Protein AF-A0A6A6N2V8-F1 (afdb_monomer_lite)

Secondary structure (DSSP, 8-state):
--SHHHHHHHHHHHHHHHHT-HHHHHHHHHHH---TTTS-HHHHHHHHHHHHHHTT-TTTHHHHHHHHHHHHHHHHHH-TTGGG--HHHHHHHHHHHHHHHHH-PPPTT--S--HHHHHHHHHHHHT--GGGS--

pLDDT: mean 88.22, std 11.45, range [42.31, 95.38]

Organism: Hevea brasiliensis (NCBI:txid3981)

InterPro domains:
  IPR033337 MT-associated protein TORTIFOLIA1/SINE1-2 [PTHR31355] (1-105)
  IPR057599 TORTIFOLIA1/TORL1-2, C-terminal [PF24713] (1-126)

Foldseek 3Di:
DPPPPLVVLQVCLVVCLVVVPLVSLLVSCVVPPADLVSYALVSSQSNLLSLLVCCQPQVCVLSSVRNLLVVLVQCVVVALCPSVHDPVSLVSSLLSLVVSLVVYDDDPPRPDDRSVVSSVSSCVRNVHDCVVNVD

Sequence (135 aa):
MDALKMGDMDTAYAEVVSTGDDFLLVKLMDRTGPVADQLSNETACEVLHAVTQFLMEQNLFDVCLSWIQQLVELVLENGPDTLGIPMELKKELLLNLHEASTEIDPPADWEGVTPDQLLMQLASAWGIELQQFDK

Structure (mmCIF, N/CA/C/O backbone):
data_AF-A0A6A6N2V8-F1
#
_entry.id   AF-A0A6A6N2V8-F1
#
loop_
_atom_site.group_PDB
_atom_site.id
_atom_site.type_symbol
_atom_site.label_atom_id
_atom_site.label_alt_id
_atom_site.label_comp_id
_atom_site.label_asym_id
_atom_site.label_entity_id
_atom_site.label_seq_id
_atom_site.pdbx_PDB_ins_code
_atom_site.Cartn_x
_atom_site.Cartn_y
_atom_site.Cartn_z
_atom_site.occupancy
_atom_site.B_iso_or_equiv
_atom_site.auth_seq_id
_atom_site.auth_comp_id
_atom_site.auth_asym_id
_atom_site.auth_atom_id
_atom_site.pdbx_PDB_model_num
ATOM 1 N N . MET A 1 1 ? -15.764 3.037 -27.235 1.00 42.75 1 MET A N 1
ATOM 2 C CA . MET A 1 1 ? -15.586 1.598 -26.936 1.00 42.75 1 MET A CA 1
ATOM 3 C C . MET A 1 1 ? -14.540 1.570 -25.840 1.00 42.75 1 MET A C 1
ATOM 5 O O . MET A 1 1 ? -13.366 1.482 -26.153 1.00 42.75 1 MET A O 1
ATOM 9 N N . ASP A 1 2 ? -14.94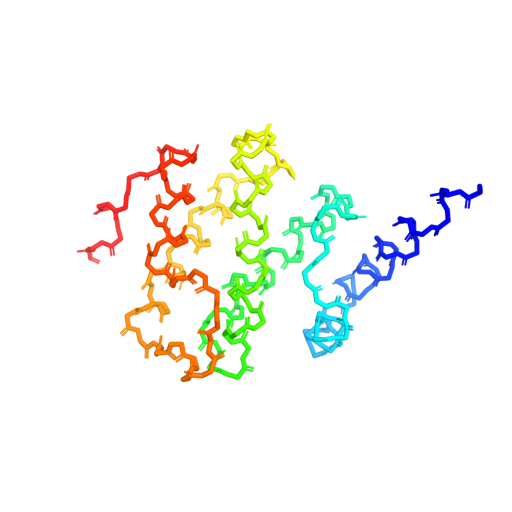8 1.763 -24.584 1.00 48.31 2 ASP A N 1
ATOM 10 C CA . ASP A 1 2 ? -14.012 2.115 -23.495 1.00 48.31 2 ASP A CA 1
ATOM 11 C C . ASP A 1 2 ? -14.244 1.283 -22.224 1.00 48.31 2 ASP A C 1
ATOM 13 O O . ASP A 1 2 ? -13.612 1.512 -21.205 1.00 48.31 2 ASP A O 1
ATOM 17 N N . ALA A 1 3 ? -15.117 0.273 -22.294 1.00 42.31 3 ALA A N 1
ATOM 18 C CA . ALA A 1 3 ? -15.387 -0.651 -21.190 1.00 42.31 3 ALA A CA 1
ATOM 19 C C . ALA A 1 3 ? -14.474 -1.895 -21.190 1.00 42.31 3 ALA A C 1
ATOM 21 O O . ALA A 1 3 ? -14.537 -2.695 -20.267 1.00 42.31 3 ALA A O 1
ATOM 22 N N . LEU A 1 4 ? -13.635 -2.072 -22.221 1.00 42.53 4 LEU A N 1
ATOM 23 C CA . LEU A 1 4 ? -12.746 -3.237 -22.350 1.00 42.53 4 LEU A CA 1
ATOM 24 C C . LEU A 1 4 ? -11.402 -3.064 -21.625 1.00 42.53 4 LEU A C 1
ATOM 26 O O . LEU A 1 4 ? -10.804 -4.054 -21.247 1.00 42.53 4 LEU A O 1
ATOM 30 N N . LYS A 1 5 ? -10.935 -1.832 -21.376 1.00 52.94 5 LYS A N 1
ATOM 31 C CA . LYS A 1 5 ? -9.617 -1.618 -20.746 1.00 52.94 5 LYS A CA 1
ATOM 32 C C . LYS A 1 5 ? -9.600 -1.873 -19.235 1.00 52.94 5 LYS A C 1
ATOM 34 O O . LYS A 1 5 ? -8.603 -2.364 -18.728 1.00 52.94 5 LYS A O 1
ATOM 39 N N . MET A 1 6 ? -10.691 -1.552 -18.538 1.00 52.38 6 MET A N 1
ATOM 40 C CA . MET A 1 6 ? -10.782 -1.689 -17.077 1.00 52.38 6 MET A CA 1
ATOM 41 C C . MET A 1 6 ? -10.972 -3.157 -16.656 1.00 52.38 6 MET A C 1
ATOM 43 O O . MET A 1 6 ? -10.337 -3.618 -15.717 1.00 52.38 6 MET A O 1
ATOM 47 N N . GLY A 1 7 ? -11.772 -3.923 -17.413 1.00 59.00 7 GLY A N 1
ATOM 48 C CA . GLY A 1 7 ? -11.995 -5.349 -17.146 1.00 59.00 7 GLY A CA 1
ATOM 49 C C . GLY A 1 7 ? -10.776 -6.236 -17.415 1.00 59.00 7 GLY A C 1
ATOM 50 O O . GLY A 1 7 ? -10.607 -7.242 -16.733 1.00 59.00 7 GLY A O 1
ATOM 51 N N . ASP A 1 8 ? -9.907 -5.859 -18.358 1.00 79.12 8 ASP A N 1
ATOM 52 C CA . ASP A 1 8 ? -8.692 -6.626 -18.659 1.00 79.12 8 ASP A CA 1
ATOM 53 C C . ASP A 1 8 ? -7.667 -6.548 -17.514 1.00 79.12 8 ASP A C 1
ATOM 55 O O . ASP A 1 8 ? -7.019 -7.548 -17.207 1.00 79.12 8 ASP A O 1
ATOM 59 N N . MET A 1 9 ? -7.528 -5.385 -16.859 1.00 88.44 9 MET A N 1
ATOM 60 C CA . MET A 1 9 ? -6.593 -5.226 -15.738 1.00 88.44 9 MET A CA 1
ATOM 61 C C . MET A 1 9 ? -7.106 -5.898 -14.467 1.00 88.44 9 MET A C 1
ATOM 63 O O . MET A 1 9 ? -6.387 -6.713 -13.897 1.00 88.44 9 MET A O 1
ATOM 67 N N . ASP A 1 10 ? -8.344 -5.614 -14.057 1.00 92.06 10 ASP A N 1
ATOM 68 C CA . ASP A 1 10 ? -8.946 -6.228 -12.867 1.00 92.06 10 ASP A CA 1
ATOM 69 C C . ASP A 1 10 ? -8.910 -7.761 -12.938 1.00 92.06 10 ASP A C 1
ATOM 71 O O . ASP A 1 10 ? -8.409 -8.410 -12.022 1.00 92.06 10 ASP A O 1
ATOM 75 N N . THR A 1 11 ? -9.312 -8.339 -14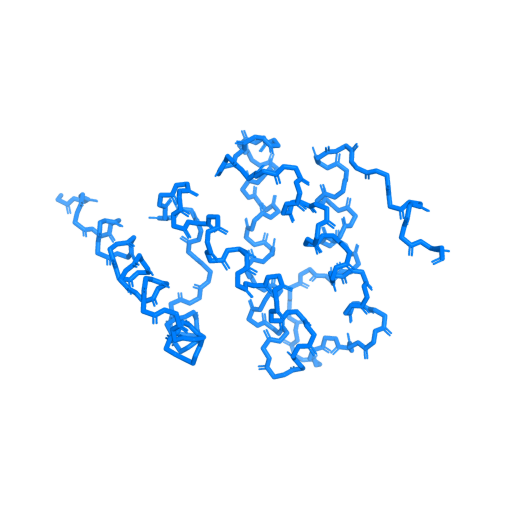.077 1.00 91.38 11 THR A N 1
ATOM 76 C CA . THR A 1 11 ? -9.273 -9.797 -14.278 1.00 91.38 11 THR A CA 1
ATOM 77 C C . THR A 1 11 ? -7.849 -10.342 -14.176 1.00 91.38 11 THR A C 1
ATOM 79 O O . THR A 1 11 ? -7.629 -11.337 -13.489 1.00 91.38 11 THR A O 1
ATOM 82 N N . ALA A 1 12 ? -6.866 -9.687 -14.808 1.00 92.56 12 ALA A N 1
ATOM 83 C CA . ALA A 1 12 ? -5.476 -10.137 -14.762 1.00 92.56 12 ALA A CA 1
ATOM 84 C C . ALA A 1 12 ? -4.920 -10.138 -13.330 1.00 92.56 12 ALA A C 1
ATOM 86 O O . ALA A 1 12 ? -4.256 -11.092 -12.926 1.00 92.56 12 ALA A O 1
ATOM 87 N N . TYR A 1 13 ? -5.211 -9.097 -12.549 1.00 94.75 13 TYR A N 1
ATOM 88 C CA . TYR A 1 13 ? -4.800 -9.031 -11.149 1.00 94.75 13 TYR A CA 1
ATOM 89 C C . TYR A 1 13 ? -5.527 -10.058 -10.286 1.00 94.75 13 TYR A C 1
ATOM 91 O O . TYR A 1 13 ? -4.878 -10.753 -9.506 1.00 94.75 13 TYR A O 1
ATOM 99 N N . ALA A 1 14 ? -6.842 -10.203 -10.453 1.00 93.94 14 ALA A N 1
ATOM 100 C CA . ALA A 1 14 ? -7.639 -11.175 -9.717 1.00 93.94 14 ALA A CA 1
ATOM 101 C C . ALA A 1 14 ? -7.151 -12.611 -9.959 1.00 93.94 14 ALA A C 1
ATOM 103 O O . ALA A 1 14 ? -7.032 -13.386 -9.009 1.00 93.94 14 ALA A O 1
ATOM 104 N N . GLU A 1 15 ? -6.813 -12.964 -11.204 1.00 93.44 15 GLU A N 1
ATOM 105 C CA . GLU A 1 15 ? -6.241 -14.272 -11.535 1.00 93.44 15 GLU A CA 1
ATOM 106 C C . GLU A 1 15 ? -4.893 -14.488 -10.842 1.00 93.44 15 GLU A C 1
ATOM 108 O O . GLU A 1 15 ? -4.697 -15.523 -10.208 1.00 93.44 15 GLU A O 1
ATOM 113 N N . VAL A 1 16 ? -3.981 -13.513 -10.921 1.00 94.44 16 VAL A N 1
ATOM 114 C CA . VAL A 1 16 ? -2.638 -13.628 -10.334 1.00 94.44 16 VAL A CA 1
ATOM 115 C C . VAL A 1 16 ? -2.695 -13.716 -8.810 1.00 94.44 16 VAL A C 1
ATOM 117 O O . VAL A 1 16 ? -2.115 -14.638 -8.240 1.00 94.44 16 VAL A O 1
ATOM 120 N N . VAL A 1 17 ? -3.452 -12.838 -8.154 1.00 92.44 17 VAL A N 1
ATOM 121 C CA . VAL A 1 17 ? -3.689 -12.889 -6.702 1.00 92.44 17 VAL A CA 1
ATOM 122 C C . VAL A 1 17 ? -4.280 -14.241 -6.296 1.00 92.44 17 VAL A C 1
ATOM 124 O O . VAL A 1 17 ? -3.807 -14.861 -5.348 1.00 92.44 17 VAL A O 1
ATOM 127 N N . SER A 1 18 ? -5.253 -14.758 -7.056 1.00 91.12 18 SER A N 1
ATOM 128 C CA . SER A 1 18 ? -5.878 -16.059 -6.772 1.00 91.12 18 SER A CA 1
ATOM 129 C C . SER A 1 18 ? -4.905 -17.237 -6.873 1.00 91.12 18 SER A C 1
ATOM 131 O O . SER A 1 18 ? -5.153 -18.287 -6.278 1.00 91.12 18 SER A O 1
ATOM 133 N N . THR A 1 19 ? -3.805 -17.101 -7.622 1.00 91.69 19 THR A N 1
ATOM 134 C CA . THR A 1 19 ? -2.757 -18.132 -7.663 1.00 91.69 19 THR A CA 1
ATOM 135 C C . THR A 1 19 ? -1.879 -18.150 -6.411 1.00 91.69 19 THR A C 1
ATOM 137 O O . THR A 1 19 ? -1.251 -19.176 -6.145 1.00 91.69 19 THR A O 1
ATOM 140 N N . GLY A 1 20 ? -1.836 -17.050 -5.648 1.00 88.50 20 GLY A N 1
ATOM 141 C CA . GLY A 1 20 ? -0.922 -16.867 -4.517 1.00 88.50 20 GLY A CA 1
ATOM 142 C C . GLY A 1 20 ? 0.557 -16.801 -4.919 1.00 88.50 20 GLY A C 1
ATOM 143 O O . GLY A 1 20 ? 1.425 -17.058 -4.091 1.00 88.50 20 GLY A O 1
ATOM 144 N N . ASP A 1 21 ? 0.853 -16.537 -6.196 1.00 93.62 21 ASP A N 1
ATOM 145 C CA . ASP A 1 21 ? 2.219 -16.408 -6.705 1.00 93.62 21 ASP A CA 1
ATOM 146 C C . ASP A 1 21 ? 2.684 -14.947 -6.603 1.00 93.62 21 ASP A C 1
ATOM 148 O O . ASP A 1 21 ? 2.453 -14.128 -7.500 1.00 93.62 21 ASP A O 1
ATOM 152 N N . ASP A 1 22 ? 3.364 -14.635 -5.498 1.00 91.94 22 ASP A N 1
ATOM 153 C CA . ASP A 1 22 ? 3.917 -13.304 -5.221 1.00 91.94 22 ASP A CA 1
ATOM 154 C C . ASP A 1 22 ? 4.873 -12.830 -6.323 1.00 91.94 22 ASP A C 1
ATOM 156 O O . ASP A 1 22 ? 4.893 -11.652 -6.677 1.00 91.94 22 ASP A O 1
ATOM 160 N N . PHE A 1 23 ? 5.641 -13.741 -6.930 1.00 91.50 23 PHE A N 1
ATOM 161 C CA . PHE A 1 23 ? 6.572 -13.389 -8.000 1.00 91.50 23 PHE A CA 1
ATOM 162 C C . PHE A 1 23 ? 5.828 -12.959 -9.267 1.00 91.50 23 PHE A C 1
ATOM 164 O O . PHE A 1 23 ? 6.220 -11.994 -9.934 1.00 91.50 23 PHE A O 1
ATOM 171 N N . LEU A 1 24 ? 4.749 -13.663 -9.613 1.00 93.81 24 LEU A N 1
ATOM 172 C CA . LEU A 1 24 ? 3.903 -13.288 -10.738 1.00 93.81 24 LEU A CA 1
ATOM 173 C C . LEU A 1 24 ? 3.200 -11.948 -10.484 1.00 93.81 24 LEU A C 1
ATOM 175 O O . LEU A 1 24 ? 3.122 -11.134 -11.408 1.00 93.81 24 LEU A O 1
ATOM 179 N N . LEU A 1 25 ? 2.753 -11.704 -9.248 1.00 94.56 25 LEU A N 1
ATOM 180 C CA . LEU A 1 25 ? 2.125 -10.447 -8.842 1.00 94.56 25 LEU A CA 1
ATOM 181 C C . LEU A 1 25 ? 3.096 -9.273 -8.946 1.00 94.56 25 LEU A C 1
ATOM 183 O O . LEU A 1 25 ? 2.807 -8.308 -9.653 1.00 94.56 25 LEU A O 1
ATOM 187 N N . VAL A 1 26 ? 4.281 -9.392 -8.349 1.00 93.25 26 VAL A N 1
ATOM 188 C CA . VAL A 1 26 ? 5.349 -8.386 -8.438 1.00 93.25 26 VAL A CA 1
ATOM 189 C C . VAL A 1 26 ? 5.688 -8.077 -9.893 1.00 93.25 26 VAL A C 1
ATOM 191 O O . VAL A 1 26 ? 5.772 -6.917 -10.288 1.00 93.25 26 VAL A O 1
ATOM 194 N N . LYS A 1 27 ? 5.828 -9.105 -10.736 1.00 92.94 27 LYS A N 1
ATOM 195 C CA . LYS A 1 27 ? 6.129 -8.920 -12.159 1.00 92.94 27 LYS A CA 1
ATOM 196 C C . LYS A 1 27 ? 5.009 -8.204 -12.913 1.00 92.94 27 LYS A C 1
ATOM 198 O O . LYS A 1 27 ? 5.283 -7.505 -13.890 1.00 92.94 27 LYS A O 1
ATOM 203 N N . LEU A 1 28 ? 3.753 -8.428 -12.531 1.00 93.69 28 LEU A N 1
ATOM 204 C CA . LEU A 1 28 ? 2.621 -7.716 -13.111 1.00 93.69 28 LEU A CA 1
ATOM 205 C C . LEU A 1 28 ? 2.650 -6.245 -12.682 1.00 93.69 28 LEU A C 1
ATOM 207 O O . LEU A 1 28 ? 2.593 -5.378 -13.548 1.00 93.69 28 LEU A O 1
ATOM 211 N N . MET A 1 29 ? 2.850 -5.986 -11.387 1.00 94.00 29 MET A N 1
ATOM 212 C CA . MET A 1 29 ? 2.962 -4.644 -10.809 1.00 94.00 29 MET A CA 1
ATOM 213 C C . MET A 1 29 ? 4.099 -3.824 -11.421 1.00 94.00 29 MET A C 1
ATOM 215 O O . MET A 1 29 ? 3.886 -2.668 -11.772 1.00 94.00 29 MET A O 1
ATOM 219 N N . ASP A 1 30 ? 5.274 -4.423 -11.610 1.00 90.94 30 ASP A N 1
ATOM 220 C CA . ASP A 1 30 ? 6.424 -3.789 -12.267 1.00 90.94 30 ASP A CA 1
ATOM 221 C C . ASP A 1 30 ? 6.115 -3.413 -13.729 1.00 90.94 30 ASP A C 1
ATOM 223 O O . ASP A 1 30 ? 6.522 -2.370 -14.236 1.00 90.94 30 ASP A O 1
ATOM 227 N N . ARG A 1 31 ? 5.324 -4.242 -14.422 1.00 91.25 31 ARG A N 1
ATOM 228 C CA . ARG A 1 31 ? 4.962 -4.017 -15.829 1.00 91.25 31 ARG A CA 1
ATOM 229 C C . ARG A 1 31 ? 3.898 -2.952 -16.034 1.00 91.25 31 ARG A C 1
ATOM 231 O O . ARG A 1 31 ? 3.932 -2.270 -17.058 1.00 91.25 31 ARG A O 1
ATOM 238 N N . THR A 1 32 ? 2.907 -2.883 -15.155 1.00 91.81 32 THR A N 1
ATOM 239 C CA . THR A 1 32 ? 1.768 -1.967 -15.307 1.00 91.81 32 THR A CA 1
ATOM 240 C C . THR A 1 32 ? 1.968 -0.662 -14.553 1.00 91.81 32 THR A C 1
ATOM 242 O O . THR A 1 32 ? 1.365 0.340 -14.928 1.00 91.81 32 THR A O 1
ATOM 245 N N . GLY A 1 33 ? 2.789 -0.672 -13.502 1.00 90.88 33 GLY A N 1
ATOM 246 C CA . GLY A 1 33 ? 2.779 0.365 -12.483 1.00 90.88 33 GLY A CA 1
ATOM 247 C C . GLY A 1 33 ? 1.521 0.298 -11.603 1.00 90.88 33 GLY A C 1
ATOM 248 O O . GLY A 1 33 ? 0.757 -0.674 -11.681 1.00 90.88 33 GLY A O 1
ATOM 249 N N . PRO A 1 34 ? 1.305 1.321 -10.759 1.00 92.62 34 PRO A N 1
ATOM 250 C CA . PRO A 1 34 ? 0.162 1.396 -9.859 1.00 92.62 34 PRO A CA 1
ATOM 251 C C . PRO A 1 34 ? -1.135 1.646 -10.640 1.00 92.62 34 PRO A C 1
ATOM 253 O O . PRO A 1 34 ? -1.245 2.601 -11.410 1.00 92.62 34 PRO A O 1
ATOM 256 N N . VAL A 1 35 ? -2.111 0.752 -10.469 1.00 93.56 35 VAL A N 1
ATOM 257 C CA . VAL A 1 35 ? -3.403 0.779 -11.184 1.00 93.56 35 VAL A CA 1
ATOM 258 C C . VAL A 1 35 ? -4.595 0.527 -10.255 1.00 93.56 35 VAL A C 1
ATOM 260 O O . VAL A 1 35 ? -5.639 0.061 -10.697 1.00 93.56 35 VAL A O 1
ATOM 263 N N . ALA A 1 36 ? -4.461 0.828 -8.961 1.00 91.25 36 ALA A N 1
ATOM 264 C CA . ALA A 1 36 ? -5.499 0.632 -7.946 1.00 91.25 36 ALA A CA 1
ATOM 265 C C . ALA A 1 36 ? -6.825 1.344 -8.278 1.00 91.25 36 ALA A C 1
ATOM 267 O O . ALA A 1 36 ? -7.881 0.901 -7.838 1.00 91.25 36 ALA A O 1
ATOM 268 N N . ASP A 1 37 ? -6.786 2.408 -9.084 1.00 90.31 37 ASP A N 1
ATOM 269 C CA . ASP A 1 37 ? -7.953 3.143 -9.586 1.00 90.31 37 ASP A CA 1
ATOM 270 C C . ASP A 1 37 ? -8.757 2.378 -10.658 1.00 90.31 37 ASP A C 1
ATOM 272 O O . ASP A 1 37 ? -9.922 2.686 -10.912 1.00 90.31 37 ASP A O 1
ATOM 276 N N . GLN A 1 38 ? -8.136 1.380 -11.292 1.00 90.81 38 GLN A N 1
ATOM 277 C CA . GLN A 1 38 ? -8.719 0.552 -12.353 1.00 90.81 38 GLN A CA 1
ATOM 278 C C . GLN A 1 38 ? -9.144 -0.836 -11.862 1.00 90.81 38 GLN A C 1
ATOM 280 O O . GLN A 1 38 ? -9.753 -1.587 -12.625 1.00 90.81 38 GLN A O 1
ATOM 285 N N . LEU A 1 39 ? -8.825 -1.175 -10.612 1.00 92.31 39 LEU A N 1
ATOM 286 C CA . LEU A 1 39 ? -9.182 -2.442 -9.985 1.00 92.31 39 LEU A CA 1
ATOM 287 C C . LEU A 1 39 ? -10.523 -2.330 -9.257 1.00 92.31 39 LEU A C 1
ATOM 289 O O . LEU A 1 39 ? -10.925 -1.271 -8.774 1.00 92.31 39 LEU A O 1
ATOM 293 N N . SER A 1 40 ? -11.214 -3.457 -9.141 1.00 92.50 40 SER A N 1
ATOM 294 C CA . SER A 1 40 ? -12.331 -3.599 -8.217 1.00 92.50 40 SER A CA 1
ATOM 295 C C . SER A 1 40 ? -11.846 -3.485 -6.769 1.00 92.50 40 SER A C 1
ATOM 297 O O . SER A 1 40 ? -10.693 -3.776 -6.458 1.00 92.50 40 SER A O 1
ATOM 299 N N . ASN A 1 41 ? -12.735 -3.097 -5.851 1.00 92.25 41 ASN A N 1
ATOM 300 C CA . ASN A 1 41 ? -12.401 -2.975 -4.427 1.00 92.25 41 ASN A CA 1
ATOM 301 C C . ASN A 1 41 ? -11.820 -4.271 -3.837 1.00 92.25 41 ASN A C 1
ATOM 303 O O . ASN A 1 41 ? -10.910 -4.214 -3.016 1.00 92.25 41 ASN A O 1
ATOM 307 N N . GLU A 1 42 ? -12.343 -5.427 -4.258 1.00 92.06 42 GLU A N 1
ATOM 308 C CA . GLU A 1 42 ? -11.873 -6.743 -3.816 1.00 92.06 42 GLU A CA 1
ATOM 309 C C . GLU A 1 42 ? -10.430 -6.976 -4.268 1.00 92.06 42 GLU A C 1
ATOM 311 O O . GLU A 1 42 ? -9.542 -7.154 -3.438 1.00 92.06 42 GLU A O 1
ATOM 316 N N . THR A 1 43 ? -10.171 -6.868 -5.571 1.00 93.81 43 THR A N 1
ATOM 317 C CA . THR A 1 43 ? -8.832 -7.070 -6.129 1.00 93.81 43 THR A CA 1
ATOM 318 C C . THR A 1 43 ? -7.839 -6.027 -5.625 1.00 93.81 43 THR A C 1
ATOM 320 O O . THR A 1 43 ? -6.714 -6.373 -5.279 1.00 93.81 43 THR A O 1
ATOM 323 N N . ALA A 1 44 ? -8.247 -4.762 -5.511 1.00 93.62 44 ALA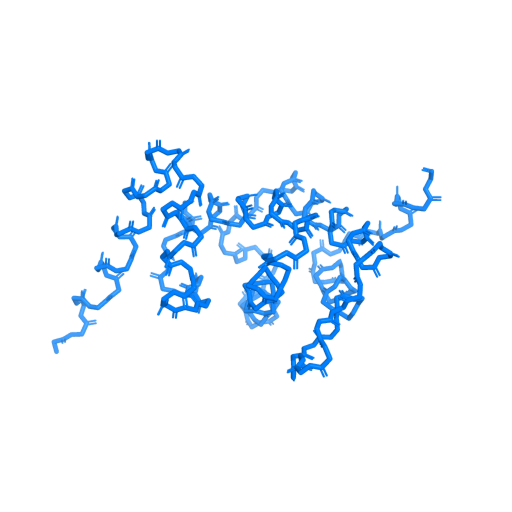 A N 1
ATOM 324 C CA . ALA A 1 44 ? -7.414 -3.707 -4.950 1.00 93.62 44 ALA A CA 1
ATOM 325 C C . ALA A 1 44 ? -7.025 -4.002 -3.495 1.00 93.62 44 ALA A C 1
ATOM 327 O O . ALA A 1 44 ? -5.865 -3.822 -3.139 1.00 93.62 44 ALA A O 1
ATOM 328 N N . CYS A 1 45 ? -7.955 -4.481 -2.661 1.00 93.56 45 CYS A N 1
ATOM 329 C CA . CYS A 1 45 ? -7.649 -4.853 -1.278 1.00 93.56 45 CYS A CA 1
ATOM 330 C C . CYS A 1 45 ? -6.632 -5.994 -1.202 1.00 93.56 45 CYS A C 1
ATOM 332 O O . CYS A 1 45 ? -5.686 -5.903 -0.425 1.00 93.56 45 CYS A O 1
ATOM 334 N N . GLU A 1 46 ? -6.785 -7.030 -2.025 1.00 94.50 46 GLU A N 1
ATOM 335 C CA . GLU A 1 46 ? -5.839 -8.148 -2.050 1.00 94.50 46 GLU A CA 1
ATOM 336 C C . GLU A 1 46 ? -4.446 -7.715 -2.533 1.00 94.50 46 GLU A C 1
ATOM 338 O O . GLU A 1 46 ? -3.431 -8.088 -1.945 1.00 94.50 46 GLU A O 1
ATOM 343 N N . VAL A 1 47 ? -4.379 -6.866 -3.564 1.00 95.06 47 VAL A N 1
ATOM 344 C CA . VAL A 1 47 ? -3.107 -6.302 -4.039 1.00 95.06 47 VAL A CA 1
ATOM 345 C C . VAL A 1 47 ? -2.474 -5.408 -2.972 1.00 95.06 47 VAL A C 1
ATOM 347 O O . VAL A 1 47 ? -1.272 -5.493 -2.748 1.00 95.06 47 VAL A O 1
ATOM 350 N N . LEU A 1 48 ? -3.256 -4.585 -2.268 1.00 94.44 48 LEU A N 1
ATOM 351 C CA . LEU A 1 48 ? -2.761 -3.746 -1.169 1.00 94.44 48 LEU A CA 1
ATOM 352 C C . LEU A 1 48 ? -2.269 -4.565 0.024 1.00 94.44 48 LEU A C 1
ATOM 354 O O . LEU A 1 48 ? -1.301 -4.175 0.679 1.00 94.44 48 LEU A O 1
ATOM 358 N N . HIS A 1 49 ? -2.911 -5.697 0.302 1.00 94.50 49 HIS A N 1
ATOM 359 C CA . HIS A 1 49 ? -2.427 -6.653 1.287 1.00 94.50 49 HIS A CA 1
ATOM 360 C C . HIS A 1 49 ? -1.060 -7.205 0.872 1.00 94.50 49 HIS A C 1
ATOM 362 O O . HIS A 1 49 ? -0.119 -7.131 1.656 1.00 94.50 49 HIS A O 1
ATOM 368 N N . ALA A 1 50 ? -0.886 -7.619 -0.386 1.00 94.81 50 ALA A N 1
ATOM 369 C CA . ALA A 1 50 ? 0.422 -8.034 -0.892 1.00 94.81 50 ALA A CA 1
ATOM 370 C C . ALA A 1 50 ? 1.473 -6.906 -0.833 1.00 94.81 50 ALA A C 1
ATOM 372 O O . ALA A 1 50 ? 2.571 -7.121 -0.328 1.00 94.81 50 ALA A O 1
ATOM 373 N N . VAL A 1 51 ? 1.129 -5.678 -1.247 1.00 95.19 51 VAL A N 1
ATOM 374 C CA . VAL A 1 51 ? 2.002 -4.489 -1.125 1.00 95.19 51 VAL A CA 1
ATOM 375 C C . VAL A 1 51 ? 2.461 -4.294 0.318 1.00 95.19 51 VAL A C 1
ATOM 377 O O . VAL A 1 51 ? 3.633 -4.025 0.565 1.00 95.19 51 VAL A O 1
ATOM 380 N N . THR A 1 52 ? 1.548 -4.465 1.273 1.00 94.38 52 THR A N 1
ATOM 381 C CA . THR A 1 52 ? 1.840 -4.323 2.702 1.00 94.38 52 THR A CA 1
ATOM 382 C C . THR A 1 52 ? 2.851 -5.369 3.171 1.00 94.38 52 THR A C 1
ATOM 384 O O . THR A 1 52 ? 3.751 -5.042 3.943 1.00 94.38 52 THR A O 1
ATOM 387 N N . GLN A 1 53 ? 2.762 -6.602 2.669 1.00 93.06 53 GLN A N 1
ATOM 388 C CA . GLN A 1 53 ? 3.723 -7.671 2.959 1.00 93.06 53 GLN A CA 1
ATOM 389 C C . GLN A 1 53 ? 5.083 -7.438 2.273 1.00 93.06 53 GLN A C 1
ATOM 391 O O . GLN A 1 53 ? 6.125 -7.760 2.838 1.00 93.06 53 GLN A O 1
ATOM 396 N N . PHE A 1 54 ? 5.094 -6.828 1.085 1.00 93.94 54 PHE A N 1
ATOM 397 C CA . PHE A 1 54 ? 6.313 -6.545 0.319 1.00 93.94 54 PHE A CA 1
ATOM 398 C C . PHE A 1 54 ? 7.075 -5.297 0.787 1.00 93.94 54 PHE A C 1
ATOM 400 O O . PHE A 1 54 ? 8.190 -5.067 0.330 1.00 93.94 54 PHE A O 1
ATOM 407 N N . LEU A 1 55 ? 6.518 -4.484 1.689 1.00 91.62 55 LEU A N 1
ATOM 408 C CA . LEU A 1 55 ? 7.151 -3.243 2.158 1.00 91.62 55 LEU A CA 1
ATOM 409 C C . LEU A 1 55 ? 8.534 -3.446 2.790 1.00 91.62 55 LEU A C 1
ATOM 411 O O . LEU A 1 55 ? 9.381 -2.567 2.671 1.00 91.62 55 LEU A O 1
ATOM 415 N N . MET A 1 56 ? 8.777 -4.600 3.414 1.00 89.25 56 MET A N 1
ATOM 416 C CA . MET A 1 56 ? 10.073 -4.930 4.023 1.00 89.25 56 MET A CA 1
ATOM 417 C C . MET A 1 56 ? 11.116 -5.421 3.012 1.00 89.25 56 MET A C 1
ATOM 419 O O . MET A 1 56 ? 12.288 -5.601 3.348 1.00 89.25 56 MET A O 1
ATOM 423 N N . GLU A 1 57 ? 10.714 -5.654 1.763 1.00 90.69 57 GLU A N 1
ATOM 424 C CA . GLU A 1 57 ? 11.605 -6.139 0.719 1.00 90.69 57 GLU A CA 1
ATOM 425 C C . GLU A 1 57 ? 12.261 -4.959 -0.001 1.00 90.69 57 GLU A C 1
ATOM 427 O O . GLU A 1 57 ? 11.651 -4.293 -0.835 1.00 90.69 57 GLU A O 1
ATOM 432 N N . GLN A 1 58 ? 13.552 -4.735 0.260 1.00 85.69 58 GLN A N 1
ATOM 433 C CA . GLN A 1 58 ? 14.321 -3.618 -0.315 1.00 85.69 58 GLN A CA 1
ATOM 434 C C . GLN A 1 58 ? 14.242 -3.532 -1.851 1.00 85.69 58 GLN A C 1
ATOM 436 O O . GLN A 1 58 ? 14.270 -2.441 -2.407 1.00 85.69 58 GLN A O 1
ATOM 441 N N . ASN A 1 59 ? 14.140 -4.673 -2.545 1.00 88.88 59 ASN A N 1
ATOM 442 C CA . ASN A 1 59 ? 14.058 -4.718 -4.013 1.00 88.88 59 ASN A CA 1
ATOM 443 C C . ASN A 1 59 ? 12.668 -4.375 -4.566 1.00 88.88 59 ASN A C 1
ATOM 445 O O . ASN A 1 59 ? 12.533 -4.229 -5.775 1.00 88.88 59 ASN A O 1
ATOM 449 N N . LEU A 1 60 ? 11.648 -4.347 -3.708 1.00 90.25 60 LEU A N 1
ATOM 450 C CA . LEU A 1 60 ? 10.257 -4.073 -4.069 1.00 90.25 60 LEU A CA 1
ATOM 451 C C . LEU A 1 60 ? 9.769 -2.757 -3.471 1.00 90.25 60 LEU A C 1
ATOM 453 O O . LEU A 1 60 ? 8.639 -2.352 -3.729 1.00 90.25 60 LEU A O 1
ATOM 457 N N . PHE A 1 61 ? 10.595 -2.102 -2.655 1.00 90.81 61 PHE A N 1
ATOM 458 C CA . PHE A 1 61 ? 10.189 -0.941 -1.884 1.00 90.81 61 PHE A CA 1
ATOM 459 C C . PHE A 1 61 ? 9.728 0.211 -2.785 1.00 90.81 61 PHE A C 1
ATOM 461 O O . PHE A 1 61 ? 8.694 0.809 -2.522 1.00 90.81 61 PHE A O 1
ATOM 468 N N . ASP A 1 62 ? 10.410 0.467 -3.899 1.00 91.25 62 ASP A N 1
ATOM 469 C CA . ASP A 1 62 ? 10.022 1.463 -4.907 1.00 91.25 62 ASP A CA 1
ATOM 470 C C . ASP A 1 62 ? 8.663 1.167 -5.559 1.00 91.25 62 ASP A C 1
ATOM 472 O O . ASP A 1 62 ? 7.819 2.060 -5.710 1.00 91.25 62 ASP A O 1
ATOM 476 N N . VAL A 1 63 ? 8.422 -0.101 -5.899 1.00 91.81 63 VAL A N 1
ATOM 477 C CA . VAL A 1 63 ? 7.132 -0.559 -6.413 1.00 91.81 63 VAL A CA 1
ATOM 478 C C . VAL A 1 63 ? 6.065 -0.341 -5.340 1.00 91.81 63 VAL A C 1
ATOM 480 O O . VAL A 1 63 ? 5.061 0.315 -5.608 1.00 91.81 63 VAL A O 1
ATOM 483 N N . CYS A 1 64 ? 6.294 -0.790 -4.105 1.00 94.06 64 CYS A N 1
ATOM 484 C CA . CYS A 1 64 ? 5.368 -0.604 -2.988 1.00 94.06 64 CYS A CA 1
ATOM 485 C C . CYS A 1 64 ? 5.035 0.874 -2.748 1.00 94.06 64 CYS A C 1
ATOM 487 O O . CYS A 1 64 ? 3.860 1.228 -2.637 1.00 94.06 64 CYS A O 1
ATOM 489 N N . LEU A 1 65 ? 6.040 1.755 -2.737 1.00 93.44 65 LEU A N 1
ATOM 490 C CA . LEU A 1 65 ? 5.846 3.195 -2.566 1.00 93.44 65 LEU A CA 1
ATOM 491 C C . LEU A 1 65 ? 4.991 3.792 -3.682 1.00 93.44 65 LEU A C 1
ATOM 493 O O . LEU A 1 65 ? 4.114 4.604 -3.399 1.00 93.44 65 LEU A O 1
ATOM 497 N N . SER A 1 66 ? 5.180 3.357 -4.928 1.00 94.06 66 SER A N 1
ATOM 498 C CA . SER A 1 66 ? 4.380 3.829 -6.066 1.00 94.06 66 SER A CA 1
ATOM 499 C C . SER A 1 66 ? 2.896 3.474 -5.908 1.00 94.06 66 SER A C 1
ATOM 501 O O . SER A 1 66 ? 2.019 4.291 -6.193 1.00 94.06 66 SER A O 1
ATOM 503 N N . TRP A 1 67 ? 2.604 2.273 -5.402 1.00 95.38 67 TRP A N 1
ATOM 504 C CA . TRP A 1 67 ? 1.237 1.821 -5.123 1.00 95.38 67 TRP A CA 1
ATOM 505 C C . TRP A 1 67 ? 0.609 2.547 -3.931 1.00 95.38 67 TRP A C 1
ATOM 507 O O . TRP A 1 67 ? -0.551 2.954 -3.992 1.00 95.38 67 TRP A O 1
ATOM 517 N N . ILE A 1 68 ? 1.376 2.768 -2.863 1.00 95.19 68 ILE A N 1
ATOM 518 C CA . ILE A 1 68 ? 0.920 3.516 -1.685 1.00 95.19 68 ILE A CA 1
ATOM 519 C C . ILE A 1 68 ? 0.684 4.987 -2.031 1.00 95.19 68 ILE A C 1
ATOM 521 O O . ILE A 1 68 ? -0.294 5.575 -1.572 1.00 95.19 68 ILE A O 1
ATOM 525 N N . GLN A 1 69 ? 1.536 5.580 -2.866 1.00 94.94 69 GLN A N 1
ATOM 526 C CA . GLN A 1 69 ? 1.354 6.946 -3.340 1.00 94.94 69 GLN A CA 1
ATOM 527 C C . GLN A 1 69 ? 0.042 7.093 -4.115 1.00 94.94 69 GLN A C 1
ATOM 529 O O . GLN A 1 69 ? -0.742 7.992 -3.812 1.00 94.94 69 GLN A O 1
ATOM 534 N N . GLN A 1 70 ? -0.259 6.169 -5.031 1.00 95.06 70 GLN A N 1
ATOM 535 C CA . GLN A 1 70 ? -1.552 6.174 -5.715 1.00 95.06 70 GLN A CA 1
ATOM 536 C C . GLN A 1 70 ? -2.720 5.981 -4.736 1.00 95.06 70 GLN A C 1
ATOM 538 O O . GLN A 1 70 ? -3.746 6.650 -4.854 1.00 95.06 70 GLN A O 1
ATOM 543 N N . LEU A 1 71 ? -2.577 5.101 -3.739 1.00 94.69 71 LEU A N 1
ATOM 544 C CA . LEU A 1 71 ? -3.598 4.914 -2.710 1.00 94.69 71 LEU A CA 1
ATOM 545 C C . LEU A 1 71 ? -3.871 6.211 -1.934 1.00 94.69 71 LEU A C 1
ATOM 547 O O . LEU A 1 71 ? -5.032 6.537 -1.690 1.00 94.69 71 LEU A O 1
ATOM 551 N N . VAL A 1 72 ? -2.827 6.954 -1.556 1.00 94.81 72 VAL A N 1
ATOM 552 C CA . VAL A 1 72 ? -2.968 8.264 -0.903 1.00 94.81 72 VAL A CA 1
ATOM 553 C C . VAL A 1 72 ? -3.780 9.207 -1.776 1.00 94.81 72 VAL A C 1
ATOM 555 O O . VAL A 1 72 ? -4.737 9.804 -1.289 1.00 94.81 72 VAL A O 1
ATOM 558 N N . GLU A 1 73 ? -3.435 9.322 -3.056 1.00 94.31 73 GLU A N 1
ATOM 559 C CA . GLU A 1 73 ? -4.153 10.181 -4.001 1.00 94.31 73 GLU A CA 1
ATOM 560 C C . GLU A 1 73 ? -5.637 9.796 -4.083 1.00 94.31 73 GLU A C 1
ATOM 562 O O . GLU A 1 73 ? -6.508 10.653 -3.924 1.00 94.31 73 GLU A O 1
ATOM 567 N N . LEU A 1 74 ? -5.935 8.499 -4.204 1.00 93.62 74 LEU A N 1
ATOM 568 C CA . LEU A 1 74 ? -7.304 7.984 -4.242 1.00 93.62 74 LEU A CA 1
ATOM 569 C C . LEU A 1 74 ? -8.083 8.277 -2.961 1.00 93.62 74 LEU A C 1
ATOM 571 O O . LEU A 1 74 ? -9.237 8.698 -3.031 1.00 93.62 74 LEU A O 1
ATOM 575 N N . VAL A 1 75 ? -7.468 8.068 -1.798 1.00 93.69 75 VAL A N 1
ATOM 576 C CA . VAL A 1 75 ? -8.086 8.315 -0.492 1.00 93.69 75 VAL A CA 1
ATOM 577 C C . VAL A 1 75 ? -8.324 9.809 -0.262 1.00 93.69 75 VAL A C 1
ATOM 579 O O . VAL A 1 75 ? -9.360 10.188 0.285 1.00 93.69 75 VAL A O 1
ATOM 582 N N . LEU A 1 76 ? -7.398 10.671 -0.685 1.00 92.12 76 LEU A N 1
ATOM 583 C CA . LEU A 1 76 ? -7.550 12.122 -0.574 1.00 92.12 76 LEU A CA 1
ATOM 584 C C . LEU A 1 76 ? -8.616 12.666 -1.536 1.00 92.12 76 LEU A C 1
ATOM 586 O O . LEU A 1 76 ? -9.324 13.606 -1.176 1.00 92.12 76 LEU A O 1
ATOM 590 N N . GLU A 1 77 ? -8.745 12.085 -2.730 1.00 93.62 77 GLU A N 1
ATOM 591 C CA . GLU A 1 77 ? -9.721 12.509 -3.739 1.00 93.62 77 GLU A CA 1
ATOM 592 C C . GLU A 1 77 ? -11.138 11.986 -3.453 1.00 93.62 77 GLU A C 1
ATOM 594 O O . GLU A 1 77 ? -12.107 12.745 -3.511 1.00 93.62 77 GLU A O 1
ATOM 599 N N . ASN A 1 78 ? -11.268 10.701 -3.118 1.00 92.06 78 ASN A N 1
ATOM 600 C CA . ASN A 1 78 ? -12.556 10.003 -3.024 1.00 92.06 78 ASN A CA 1
ATOM 601 C C . ASN A 1 78 ? -13.015 9.766 -1.572 1.00 92.06 78 ASN A C 1
ATOM 603 O O . ASN A 1 78 ? -14.190 9.487 -1.326 1.00 92.06 78 ASN A O 1
ATOM 607 N N . GLY A 1 79 ? -12.114 9.922 -0.597 1.00 91.06 79 GLY A N 1
ATOM 608 C CA . GLY A 1 79 ? -12.384 9.803 0.835 1.00 91.06 79 GLY A CA 1
ATOM 609 C C . GLY A 1 79 ? -11.778 8.553 1.497 1.00 91.06 79 GLY A C 1
ATOM 610 O O . GLY A 1 79 ? -11.274 7.652 0.825 1.00 91.06 79 GLY A O 1
ATOM 611 N N . PRO A 1 80 ? -11.848 8.453 2.837 1.00 89.38 80 PRO A N 1
ATOM 612 C CA . PRO A 1 80 ? -11.197 7.392 3.618 1.00 89.38 80 PRO A CA 1
ATOM 613 C C . PRO A 1 80 ? -11.765 5.987 3.407 1.00 89.38 80 PRO A C 1
ATOM 615 O O . PRO A 1 80 ? -11.071 5.007 3.685 1.00 89.38 80 PRO A O 1
ATOM 618 N N . ASP A 1 81 ? -13.004 5.881 2.933 1.00 88.81 81 ASP A N 1
ATOM 619 C CA . ASP A 1 81 ? -13.692 4.607 2.688 1.00 88.81 81 ASP A CA 1
ATOM 620 C C . ASP A 1 81 ? -13.529 4.114 1.240 1.00 88.81 81 ASP A C 1
ATOM 622 O O . ASP A 1 81 ? -14.121 3.112 0.834 1.00 88.81 81 ASP A O 1
ATOM 626 N N . THR A 1 82 ? -12.697 4.808 0.460 1.00 87.69 82 THR A N 1
ATOM 627 C CA . THR A 1 82 ? -12.321 4.423 -0.902 1.00 87.69 82 THR A CA 1
ATOM 628 C C . THR A 1 82 ? -11.665 3.043 -0.903 1.00 87.69 82 THR A C 1
ATOM 630 O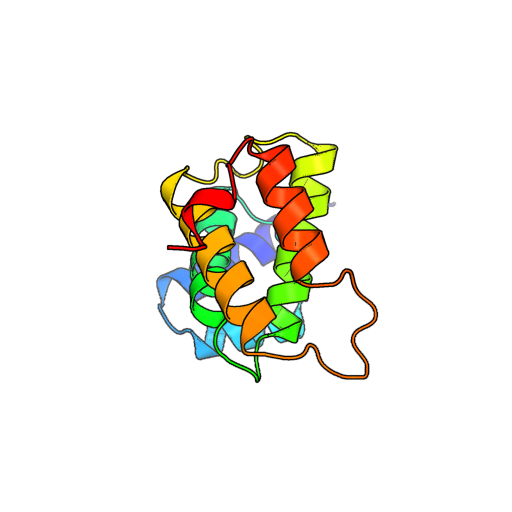 O . THR A 1 82 ? -10.940 2.688 0.028 1.00 87.69 82 THR A O 1
ATOM 633 N N . LEU A 1 83 ? -11.972 2.241 -1.927 1.00 85.75 83 LEU A N 1
ATOM 634 C CA . LEU A 1 83 ? -11.581 0.830 -2.075 1.00 85.75 83 LEU A CA 1
ATOM 635 C C . LEU A 1 83 ? -12.139 -0.133 -1.009 1.00 85.75 83 LEU A C 1
ATOM 637 O O . LEU A 1 83 ? -11.933 -1.335 -1.124 1.00 85.75 83 LEU A O 1
ATOM 641 N N . GLY A 1 84 ? -12.885 0.342 -0.003 1.00 89.44 84 GLY A N 1
ATOM 642 C CA . GLY A 1 84 ? -13.468 -0.527 1.024 1.00 89.44 84 GLY A CA 1
ATOM 643 C C . GLY A 1 84 ? -12.434 -1.227 1.913 1.00 89.44 84 GLY A C 1
ATOM 644 O O . GLY A 1 84 ? -12.718 -2.300 2.443 1.00 89.44 84 GLY A O 1
ATOM 645 N N . ILE A 1 85 ? -11.248 -0.628 2.079 1.00 92.75 85 ILE A N 1
ATOM 646 C CA . ILE A 1 85 ? -10.117 -1.236 2.794 1.00 92.75 85 ILE A CA 1
ATOM 647 C C . ILE A 1 85 ? -10.490 -1.471 4.267 1.00 92.75 85 ILE A C 1
ATOM 649 O O . ILE A 1 85 ? -10.857 -0.511 4.965 1.00 92.75 85 ILE A O 1
ATOM 653 N N . PRO A 1 86 ? -10.371 -2.709 4.780 1.00 92.44 86 PRO A N 1
ATOM 654 C CA . PRO A 1 86 ? -10.683 -3.005 6.168 1.00 92.44 86 PRO A CA 1
ATOM 655 C C . PRO A 1 86 ? -9.707 -2.298 7.114 1.00 92.44 86 PRO A C 1
ATOM 657 O O . PRO A 1 86 ? -8.527 -2.117 6.817 1.00 92.44 86 PRO A O 1
ATOM 660 N N . MET A 1 87 ? -10.197 -1.917 8.297 1.00 91.50 87 MET A N 1
ATOM 661 C CA . MET A 1 87 ? -9.403 -1.193 9.301 1.00 91.50 87 MET A CA 1
ATOM 662 C C . MET A 1 87 ? -8.131 -1.947 9.720 1.00 91.50 87 MET A C 1
ATOM 664 O O . MET A 1 87 ? -7.131 -1.318 10.054 1.00 91.50 87 MET A O 1
ATOM 668 N N . GLU A 1 88 ? -8.169 -3.280 9.720 1.00 92.81 88 GLU A N 1
ATOM 669 C CA . GLU A 1 88 ? -7.012 -4.129 10.030 1.00 92.81 88 GLU A CA 1
ATOM 670 C C . GLU A 1 88 ? -5.898 -3.929 9.001 1.00 92.81 88 GLU A C 1
ATOM 672 O O . GLU A 1 88 ? -4.789 -3.567 9.384 1.00 92.81 88 GLU A O 1
ATOM 677 N N . LEU A 1 89 ? -6.229 -4.009 7.708 1.00 93.56 89 LEU A N 1
ATOM 678 C CA . LEU A 1 89 ? -5.279 -3.771 6.622 1.00 93.56 89 LEU A CA 1
ATOM 679 C C . LEU A 1 89 ? -4.753 -2.329 6.623 1.00 93.56 89 LEU A C 1
ATOM 681 O O . LEU A 1 89 ? -3.563 -2.112 6.436 1.00 93.56 89 LEU A O 1
ATOM 685 N N . LYS A 1 90 ? -5.602 -1.332 6.915 1.00 94.62 90 LYS A N 1
ATOM 686 C CA . LYS A 1 90 ? -5.159 0.069 7.069 1.00 94.62 90 LYS A CA 1
ATOM 687 C C . LYS A 1 90 ? -4.080 0.215 8.145 1.00 94.62 90 LYS A C 1
ATOM 689 O O . LYS A 1 90 ? -3.099 0.923 7.947 1.00 94.62 90 LYS A O 1
ATOM 694 N N . LYS A 1 91 ? -4.272 -0.429 9.301 1.00 92.81 91 LYS A N 1
ATOM 695 C CA . LYS A 1 91 ? -3.311 -0.382 10.411 1.00 92.81 91 LYS A CA 1
ATOM 696 C C . LYS A 1 91 ? -2.030 -1.137 10.088 1.00 92.81 91 LYS A C 1
ATOM 698 O O . LYS A 1 91 ? -0.965 -0.629 10.413 1.00 92.81 91 LYS A O 1
ATOM 703 N N . GLU A 1 92 ? -2.146 -2.310 9.476 1.00 94.19 92 GLU A N 1
ATOM 704 C CA . GLU A 1 92 ? -1.001 -3.125 9.068 1.00 94.19 92 GLU A CA 1
ATOM 705 C C . GLU A 1 92 ? -0.144 -2.395 8.032 1.00 94.19 92 GLU A C 1
ATOM 707 O O . GLU A 1 92 ? 1.064 -2.286 8.207 1.00 94.19 92 GLU A O 1
ATOM 712 N N . LEU A 1 93 ? -0.775 -1.785 7.025 1.00 94.88 93 LEU A N 1
ATOM 713 C CA . LEU A 1 93 ? -0.089 -0.975 6.022 1.00 94.88 93 LEU A CA 1
ATOM 714 C C . LEU A 1 93 ? 0.680 0.178 6.668 1.00 94.88 93 LEU A C 1
ATOM 716 O O . LEU A 1 93 ? 1.845 0.387 6.349 1.00 94.88 93 LEU A O 1
ATOM 720 N N . LEU A 1 94 ? 0.052 0.918 7.588 1.00 94.69 94 LEU A N 1
ATOM 721 C CA . LEU A 1 94 ? 0.726 2.011 8.295 1.00 94.69 94 LEU A CA 1
ATOM 722 C C . LEU A 1 94 ? 1.879 1.513 9.176 1.00 94.69 94 LEU A C 1
ATOM 724 O O . LEU A 1 94 ? 2.910 2.173 9.232 1.00 94.69 94 LEU A O 1
ATOM 728 N N . LEU A 1 95 ? 1.717 0.374 9.854 1.00 93.25 95 LEU A N 1
ATOM 729 C CA . LEU A 1 95 ? 2.772 -0.214 10.679 1.00 93.25 95 LEU A CA 1
ATOM 730 C C . LEU A 1 95 ? 3.975 -0.608 9.817 1.00 93.25 95 LEU A C 1
ATOM 732 O O . LEU A 1 95 ? 5.072 -0.109 10.048 1.00 93.25 95 LEU A O 1
ATOM 736 N N . ASN A 1 96 ? 3.750 -1.419 8.783 1.00 93.62 96 ASN A N 1
ATOM 737 C CA . ASN A 1 96 ? 4.821 -1.900 7.918 1.00 93.62 96 ASN A CA 1
ATOM 738 C C . ASN A 1 96 ? 5.479 -0.747 7.154 1.00 93.62 96 ASN A C 1
ATOM 740 O O . ASN A 1 96 ? 6.685 -0.757 6.946 1.00 93.62 96 ASN A O 1
ATOM 744 N N . LEU A 1 97 ? 4.717 0.276 6.750 1.00 94.19 97 LEU A N 1
ATOM 745 C CA . LEU A 1 97 ? 5.285 1.454 6.096 1.00 94.19 97 LEU A CA 1
ATOM 746 C C . LEU A 1 97 ? 6.155 2.261 7.061 1.00 94.19 97 LEU A C 1
ATOM 748 O O . LEU A 1 97 ? 7.188 2.773 6.645 1.00 94.19 97 LEU A O 1
ATOM 752 N N . HIS A 1 98 ? 5.752 2.371 8.329 1.00 92.62 98 HIS A N 1
ATOM 753 C CA . HIS A 1 98 ? 6.542 3.042 9.357 1.00 92.62 98 HIS A CA 1
ATOM 754 C C . HIS A 1 98 ? 7.840 2.289 9.659 1.00 92.62 98 HIS A C 1
ATOM 756 O O . HIS A 1 98 ? 8.910 2.885 9.662 1.00 92.62 98 HIS A O 1
ATOM 762 N N . GLU A 1 99 ? 7.765 0.979 9.872 1.00 91.75 99 GLU A N 1
ATOM 763 C CA . GLU A 1 99 ? 8.948 0.147 10.092 1.00 91.75 99 GLU A CA 1
ATOM 764 C C . GLU A 1 99 ? 9.887 0.213 8.874 1.00 91.75 99 GLU A C 1
ATOM 766 O O . GLU A 1 99 ? 11.060 0.571 9.014 1.00 91.75 99 GLU A O 1
ATOM 771 N N . ALA A 1 100 ? 9.356 0.027 7.662 1.00 90.94 100 ALA A N 1
ATOM 772 C CA . ALA A 1 100 ? 10.137 0.117 6.433 1.00 90.94 100 ALA A CA 1
ATOM 773 C C . ALA A 1 100 ? 10.740 1.515 6.220 1.00 90.94 100 ALA A C 1
ATOM 775 O O . ALA A 1 100 ? 11.877 1.608 5.776 1.00 90.94 100 ALA A O 1
ATOM 776 N N . SER A 1 101 ? 10.049 2.604 6.586 1.00 89.81 101 SER A N 1
ATOM 777 C CA . SER A 1 101 ? 10.611 3.960 6.482 1.00 89.81 101 SER A CA 1
ATOM 778 C C . SER A 1 101 ? 11.792 4.196 7.425 1.00 89.81 101 SER A C 1
ATOM 780 O O . SER A 1 101 ? 12.619 5.064 7.160 1.00 89.81 101 SER A O 1
ATOM 782 N N . THR A 1 102 ? 11.879 3.439 8.524 1.00 88.00 102 THR A N 1
ATOM 783 C CA . THR A 1 102 ? 13.006 3.511 9.465 1.00 88.00 102 THR A CA 1
ATOM 784 C C . THR A 1 102 ? 14.168 2.591 9.095 1.00 88.00 102 THR A C 1
ATOM 786 O O . THR A 1 102 ? 15.314 2.915 9.409 1.00 88.00 102 THR A O 1
ATOM 789 N N . GLU A 1 103 ? 13.892 1.460 8.440 1.00 88.19 103 GLU A N 1
ATOM 790 C CA . GLU A 1 103 ? 14.896 0.440 8.111 1.00 88.19 103 GLU A CA 1
ATOM 791 C C . GLU A 1 103 ? 15.419 0.522 6.669 1.00 88.19 103 GLU A C 1
ATOM 793 O O . GLU A 1 103 ? 16.544 0.090 6.403 1.00 88.19 103 GLU A O 1
ATOM 798 N N . ILE A 1 104 ? 14.628 1.063 5.740 1.00 87.88 104 ILE A N 1
ATOM 799 C CA . ILE A 1 104 ? 14.903 1.068 4.302 1.00 87.88 104 ILE A CA 1
ATOM 800 C C . ILE A 1 104 ? 14.906 2.506 3.785 1.00 87.88 104 ILE A C 1
ATOM 802 O O . ILE A 1 104 ? 13.877 3.181 3.728 1.00 87.88 104 ILE A O 1
ATOM 806 N N . ASP A 1 105 ? 16.074 2.961 3.338 1.00 83.00 105 ASP A N 1
ATOM 807 C CA . ASP A 1 105 ? 16.164 4.206 2.585 1.00 83.00 105 ASP A CA 1
ATOM 808 C C . ASP A 1 105 ? 15.511 4.026 1.202 1.00 83.00 105 ASP A C 1
ATOM 810 O O . ASP A 1 105 ? 15.800 3.043 0.505 1.00 83.00 105 ASP A O 1
ATOM 814 N N . PRO A 1 106 ? 14.663 4.971 0.754 1.00 79.38 106 PRO A N 1
ATOM 815 C CA . PRO A 1 106 ? 14.162 4.949 -0.611 1.00 79.38 106 PRO A CA 1
ATOM 816 C C . PRO A 1 106 ? 15.329 5.049 -1.612 1.00 79.38 106 PRO A C 1
ATOM 818 O O . PRO A 1 106 ? 16.371 5.640 -1.300 1.00 79.38 106 PRO A O 1
ATOM 821 N N . PRO A 1 107 ? 15.177 4.500 -2.832 1.00 79.69 107 PRO A N 1
ATOM 822 C CA . PRO A 1 107 ? 16.223 4.574 -3.843 1.00 79.69 107 PRO A CA 1
ATOM 823 C C . PRO A 1 107 ? 16.630 6.025 -4.124 1.00 79.69 107 PRO A C 1
ATOM 825 O O . PRO A 1 107 ? 15.800 6.929 -4.103 1.00 79.69 107 PRO A O 1
ATOM 828 N N .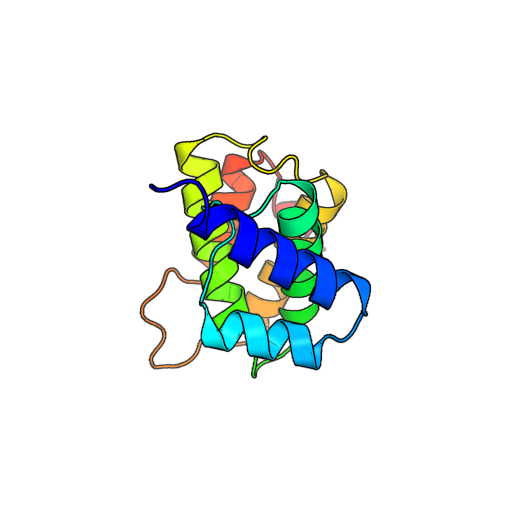 ALA A 1 108 ? 17.910 6.254 -4.431 1.00 78.75 108 ALA A N 1
ATOM 829 C CA . ALA A 1 108 ? 18.438 7.603 -4.664 1.00 78.75 108 ALA A CA 1
ATOM 830 C C . ALA A 1 108 ? 17.744 8.342 -5.827 1.00 78.75 108 ALA A C 1
ATOM 832 O O . ALA A 1 108 ? 17.695 9.570 -5.830 1.00 78.75 108 ALA A O 1
ATOM 833 N N . ASP A 1 109 ? 17.206 7.589 -6.788 1.00 83.69 109 ASP A N 1
ATOM 834 C CA . ASP A 1 109 ? 16.448 8.083 -7.940 1.00 83.69 109 ASP A CA 1
ATOM 835 C C . ASP A 1 109 ? 14.924 8.113 -7.688 1.00 83.69 109 ASP A C 1
ATOM 837 O O . ASP A 1 109 ? 14.146 8.273 -8.624 1.00 83.69 109 ASP A O 1
ATOM 841 N N . TRP A 1 110 ? 14.469 7.937 -6.441 1.00 86.38 110 TRP A N 1
ATOM 842 C CA . TRP A 1 110 ? 13.053 8.050 -6.095 1.00 86.38 110 TRP A CA 1
ATOM 843 C C . TRP A 1 110 ? 12.571 9.497 -6.262 1.00 86.38 110 TRP A C 1
ATOM 845 O O . TRP A 1 110 ? 12.993 10.399 -5.540 1.00 86.38 110 TRP A O 1
ATOM 855 N N . GLU A 1 111 ? 11.657 9.716 -7.209 1.00 84.44 111 GLU A N 1
ATOM 856 C CA . GLU A 1 111 ? 11.077 11.037 -7.504 1.00 84.44 111 GLU A CA 1
ATOM 857 C C . GLU A 1 111 ? 9.709 11.268 -6.829 1.00 84.44 111 GLU A C 1
ATOM 859 O O . GLU A 1 111 ? 9.107 12.332 -6.986 1.00 84.44 111 GLU A O 1
ATOM 864 N N . GLY A 1 112 ? 9.198 10.273 -6.099 1.00 85.25 112 GLY A N 1
ATOM 865 C CA . GLY A 1 112 ? 7.881 10.315 -5.468 1.00 85.25 112 GLY A CA 1
ATOM 866 C C . GLY A 1 112 ? 7.860 10.960 -4.080 1.00 85.25 112 GLY A C 1
ATOM 867 O O . GLY A 1 112 ? 8.834 11.536 -3.591 1.00 85.25 112 GLY A O 1
ATOM 868 N N . VAL A 1 113 ? 6.710 10.843 -3.418 1.00 90.12 113 VAL A N 1
ATOM 869 C CA . VAL A 1 113 ? 6.527 11.296 -2.030 1.00 90.12 113 VAL A CA 1
ATOM 870 C C . VAL A 1 113 ? 7.335 10.392 -1.093 1.00 90.12 113 VAL A C 1
ATOM 872 O O . VAL A 1 113 ? 7.454 9.190 -1.334 1.00 90.12 113 VAL A O 1
ATOM 875 N N . THR A 1 114 ? 7.928 10.946 -0.031 1.00 90.75 114 THR A N 1
ATOM 876 C CA . THR A 1 114 ? 8.728 10.134 0.900 1.00 90.75 114 THR A CA 1
ATOM 877 C C . THR A 1 114 ? 7.842 9.169 1.699 1.00 90.75 114 THR A C 1
ATOM 879 O O . THR A 1 114 ? 6.688 9.508 1.987 1.00 90.75 114 THR A O 1
ATOM 882 N N . PRO A 1 115 ? 8.357 7.995 2.114 1.00 91.06 115 PRO A N 1
ATOM 883 C CA . PRO A 1 115 ? 7.586 7.030 2.902 1.00 91.06 115 PRO A CA 1
ATOM 884 C C . PRO A 1 115 ? 6.970 7.645 4.169 1.00 91.06 115 PRO A C 1
ATOM 886 O O . PRO A 1 115 ? 5.786 7.439 4.427 1.00 91.06 115 PRO A O 1
ATOM 889 N N . ASP A 1 116 ? 7.706 8.492 4.899 1.00 90.81 116 ASP A N 1
ATOM 890 C CA . ASP A 1 116 ? 7.176 9.225 6.060 1.00 90.81 116 ASP A CA 1
ATOM 891 C C . ASP A 1 116 ? 5.999 10.147 5.717 1.00 90.81 116 ASP A C 1
ATOM 893 O O . ASP A 1 116 ? 5.042 10.273 6.484 1.00 90.81 116 ASP A O 1
ATOM 897 N N . GLN A 1 117 ? 6.051 10.825 4.568 1.00 92.19 117 GLN A N 1
ATOM 898 C CA . GLN A 1 117 ? 4.963 11.700 4.138 1.00 92.19 117 GLN A CA 1
ATOM 899 C C . GLN A 1 117 ? 3.725 10.893 3.747 1.00 92.19 117 GLN A C 1
ATOM 901 O O . GLN A 1 117 ? 2.626 11.250 4.175 1.00 92.19 117 GLN A O 1
ATOM 906 N N . LEU A 1 118 ? 3.901 9.790 3.014 1.00 94.19 118 LEU A N 1
ATOM 907 C CA . LEU A 1 118 ? 2.819 8.862 2.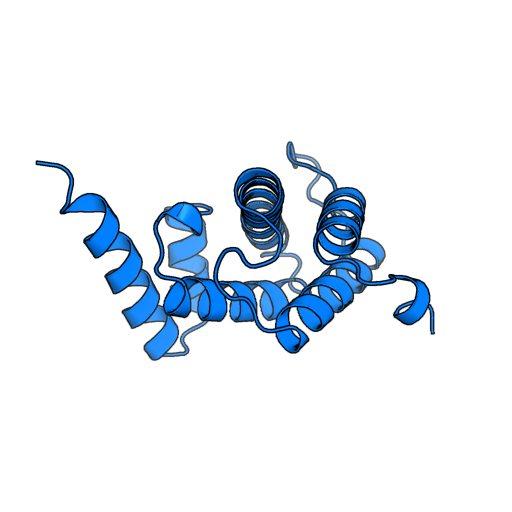675 1.00 94.19 118 LEU A CA 1
ATOM 908 C C . LEU A 1 118 ? 2.155 8.302 3.939 1.00 94.19 118 LEU A C 1
ATOM 910 O O . LEU A 1 118 ? 0.929 8.334 4.064 1.00 94.19 118 LEU A O 1
ATOM 914 N N . LEU A 1 119 ? 2.968 7.878 4.911 1.00 94.06 119 LEU A N 1
ATOM 915 C CA . LEU A 1 119 ? 2.522 7.398 6.217 1.00 94.06 119 LEU A CA 1
ATOM 916 C C . LEU A 1 119 ? 1.653 8.441 6.930 1.00 94.06 119 LEU A C 1
ATOM 918 O O . LEU A 1 119 ? 0.529 8.146 7.338 1.00 94.06 119 LEU A O 1
ATOM 922 N N . MET A 1 120 ? 2.148 9.676 7.052 1.00 93.31 120 MET A N 1
ATOM 923 C CA . MET A 1 120 ? 1.410 10.764 7.697 1.00 93.31 120 MET A CA 1
ATOM 924 C C . MET A 1 120 ? 0.104 11.099 6.967 1.00 93.31 120 MET A C 1
ATOM 926 O O . MET A 1 120 ? -0.910 11.364 7.618 1.00 93.31 120 MET A O 1
ATOM 930 N N . GLN A 1 121 ? 0.105 11.088 5.631 1.00 94.69 121 GLN A N 1
ATOM 931 C CA . GLN A 1 121 ? -1.084 11.382 4.831 1.00 94.69 121 GLN A CA 1
ATOM 932 C C . GLN A 1 121 ? -2.160 10.308 4.993 1.00 94.69 121 GLN A C 1
ATOM 934 O O . GLN A 1 121 ? -3.310 10.659 5.264 1.00 94.69 121 GLN A O 1
ATOM 939 N N . LEU A 1 122 ? -1.803 9.022 4.900 1.00 94.25 122 LEU A N 1
ATOM 940 C CA . LEU A 1 122 ? -2.748 7.921 5.113 1.00 94.25 122 LEU A CA 1
ATOM 941 C C . LEU A 1 122 ? -3.284 7.900 6.542 1.00 94.25 122 LEU A C 1
ATOM 943 O O . LEU A 1 122 ? -4.492 7.781 6.744 1.00 94.25 122 LEU A O 1
ATOM 947 N N . ALA A 1 123 ? -2.411 8.067 7.536 1.00 93.81 123 ALA A N 1
ATOM 948 C CA . ALA A 1 123 ? -2.811 8.094 8.937 1.00 93.81 123 ALA A CA 1
ATOM 949 C C . ALA A 1 123 ? -3.793 9.235 9.223 1.00 93.81 123 ALA A C 1
ATOM 951 O O . ALA A 1 123 ? -4.830 9.018 9.848 1.00 93.81 123 ALA A O 1
ATOM 952 N N . SER A 1 124 ? -3.510 10.432 8.704 1.00 93.75 124 SER A N 1
ATOM 953 C CA . SER A 1 124 ? -4.402 11.587 8.815 1.00 93.75 124 SER A CA 1
ATOM 954 C C . SER A 1 124 ? -5.738 11.343 8.108 1.00 93.75 124 SER A C 1
ATOM 956 O O . SER A 1 124 ? -6.796 11.565 8.698 1.00 93.75 124 SER A O 1
ATOM 958 N N . ALA A 1 125 ? -5.708 10.828 6.875 1.00 93.19 125 ALA A N 1
ATOM 959 C CA . ALA A 1 125 ? -6.915 10.583 6.095 1.00 93.19 125 ALA A CA 1
ATOM 960 C C . ALA A 1 125 ? -7.817 9.517 6.731 1.00 93.19 125 ALA A C 1
ATOM 962 O O . ALA A 1 125 ? -9.033 9.685 6.773 1.00 93.19 125 ALA A O 1
ATOM 963 N N . TRP A 1 126 ? -7.237 8.445 7.274 1.00 93.25 126 TRP A N 1
ATOM 964 C CA . TRP A 1 126 ? -7.976 7.388 7.968 1.00 93.25 126 TRP A CA 1
ATOM 965 C C . TRP A 1 126 ? -8.265 7.691 9.444 1.00 93.25 126 TRP A C 1
ATOM 967 O O . TRP A 1 126 ? -8.962 6.910 10.090 1.00 93.25 126 TRP A O 1
ATOM 977 N N . GLY A 1 127 ? -7.758 8.804 9.985 1.00 90.50 127 GLY A N 1
ATOM 978 C CA . GLY A 1 127 ? -7.921 9.165 11.393 1.00 90.50 127 GLY A CA 1
ATOM 979 C C . GLY A 1 127 ? -7.251 8.180 12.357 1.00 90.50 127 GLY A C 1
ATOM 980 O O . GLY A 1 127 ? -7.781 7.921 13.436 1.00 90.50 127 GLY A O 1
ATOM 981 N N . ILE A 1 128 ? -6.118 7.594 11.960 1.00 91.94 128 ILE A N 1
ATOM 982 C CA . ILE A 1 128 ? -5.353 6.622 12.751 1.00 91.94 128 ILE A CA 1
ATOM 983 C C . ILE A 1 128 ? -4.192 7.337 13.447 1.00 91.94 128 ILE A C 1
ATOM 985 O O . ILE A 1 128 ? -3.378 8.001 12.811 1.00 91.94 128 ILE A O 1
ATOM 989 N N . GLU A 1 129 ? -4.089 7.181 14.765 1.00 87.31 129 GLU A N 1
ATOM 990 C CA . GLU A 1 129 ? -3.011 7.781 15.553 1.00 87.31 129 GLU A CA 1
ATOM 991 C C . GLU A 1 129 ? -1.721 6.954 15.438 1.00 87.31 129 GLU A C 1
ATOM 993 O O . GLU A 1 129 ? -1.649 5.832 15.936 1.00 87.31 129 GLU A O 1
ATOM 998 N N . LEU A 1 130 ? -0.672 7.524 14.831 1.00 81.44 130 LEU A N 1
ATOM 999 C CA . LEU A 1 130 ? 0.638 6.867 14.663 1.00 81.44 130 LEU A CA 1
ATOM 1000 C C . LEU A 1 130 ? 1.376 6.601 15.989 1.00 81.44 130 LEU A C 1
ATOM 1002 O O . LEU A 1 130 ? 2.275 5.770 16.032 1.00 81.44 130 LEU A O 1
ATOM 1006 N N . GLN A 1 131 ? 0.980 7.257 17.087 1.00 71.81 131 GLN A N 1
ATOM 1007 C CA . GLN A 1 131 ? 1.580 7.073 18.421 1.00 71.81 131 GLN A CA 1
ATOM 1008 C C . GLN A 1 131 ? 1.511 5.624 18.928 1.00 71.81 131 GLN A C 1
ATOM 1010 O O . GLN A 1 131 ? 2.238 5.255 19.845 1.00 71.81 131 GLN A O 1
ATOM 1015 N N . GLN A 1 132 ? 0.635 4.801 18.351 1.00 64.69 132 GLN A N 1
ATOM 1016 C CA . GLN A 1 132 ? 0.535 3.382 18.680 1.00 64.69 132 GLN A CA 1
ATOM 1017 C C . GLN A 1 132 ? 1.703 2.533 18.139 1.00 64.69 132 GLN A C 1
ATOM 1019 O O . GLN A 1 132 ? 1.834 1.392 18.573 1.00 64.69 132 GLN A O 1
ATOM 1024 N N . PHE A 1 133 ? 2.517 3.064 17.218 1.00 68.62 133 PHE A N 1
ATOM 1025 C CA . PHE A 1 133 ? 3.611 2.337 16.560 1.00 68.62 133 PHE A CA 1
ATOM 1026 C C . PHE A 1 133 ? 4.988 2.539 17.221 1.00 68.62 133 PHE A C 1
ATOM 1028 O O . PHE A 1 133 ? 5.881 1.736 17.002 1.00 68.62 133 PHE A O 1
ATOM 1035 N N . ASP A 1 134 ? 5.144 3.542 18.093 1.00 59.16 134 ASP A N 1
ATOM 1036 C CA . ASP A 1 134 ? 6.403 3.881 18.793 1.00 59.16 134 ASP A CA 1
ATOM 1037 C C . ASP A 1 134 ? 6.651 3.026 20.063 1.00 59.16 134 ASP A C 1
ATOM 1039 O O . ASP A 1 134 ? 7.296 3.474 21.009 1.00 59.16 134 ASP A O 1
ATOM 1043 N N . LYS A 1 135 ? 6.059 1.826 20.162 1.00 49.16 135 LYS A N 1
ATOM 1044 C CA . LYS A 1 135 ? 5.968 1.075 21.428 1.00 49.16 135 LYS A CA 1
ATOM 1045 C C . LYS A 1 135 ? 6.863 -0.156 21.516 1.00 49.16 135 LYS A C 1
ATOM 1047 O O . LYS A 1 135 ? 6.796 -1.002 20.605 1.00 49.16 135 LYS A O 1
#

Radius of gyration: 14.47 Å; chains: 1; bounding box: 34×31×48 Å